Protein AF-A0A5B0HC99-F1 (afdb_monomer_lite)

Structure (mmCIF, N/CA/C/O backbone):
data_AF-A0A5B0HC99-F1
#
_entry.id   AF-A0A5B0HC99-F1
#
loop_
_atom_site.group_PDB
_atom_site.id
_atom_site.type_symbol
_atom_site.label_atom_id
_atom_site.label_alt_id
_atom_site.label_comp_id
_atom_site.label_asym_id
_atom_site.label_entity_id
_atom_site.label_seq_id
_atom_site.pdbx_PDB_ins_code
_atom_site.Cartn_x
_atom_site.Cartn_y
_atom_site.Cartn_z
_atom_site.occupancy
_atom_site.B_iso_or_equiv
_atom_site.auth_seq_id
_atom_site.auth_comp_id
_atom_site.auth_asym_id
_atom_site.auth_atom_id
_atom_site.pdbx_PDB_model_num
ATOM 1 N N . MET A 1 1 ? 5.748 8.007 35.826 1.00 40.19 1 MET A N 1
ATOM 2 C CA . MET A 1 1 ? 5.950 7.662 34.403 1.00 40.19 1 MET A CA 1
ATOM 3 C C . MET A 1 1 ? 4.667 7.031 33.889 1.00 40.19 1 MET A C 1
ATOM 5 O O . MET A 1 1 ? 4.351 5.916 34.281 1.00 40.19 1 MET A O 1
ATOM 9 N N . SER A 1 2 ? 3.870 7.776 33.124 1.00 35.34 2 SER A N 1
ATOM 10 C CA . SER A 1 2 ? 2.584 7.291 32.617 1.00 35.34 2 SER A CA 1
ATOM 11 C C . SER A 1 2 ? 2.816 6.343 31.447 1.00 35.34 2 SER A C 1
ATOM 13 O O . SER A 1 2 ? 3.319 6.749 30.404 1.00 35.34 2 SER A O 1
ATOM 15 N N . VAL A 1 3 ? 2.455 5.076 31.640 1.00 43.91 3 VAL A N 1
ATOM 16 C CA . VAL A 1 3 ? 2.363 4.079 30.573 1.00 43.91 3 VAL A CA 1
ATOM 17 C C . VAL A 1 3 ? 1.260 4.543 29.626 1.00 43.91 3 VAL A C 1
ATOM 19 O O . VAL A 1 3 ? 0.080 4.500 29.981 1.00 43.91 3 VAL A O 1
ATOM 22 N N . VAL A 1 4 ? 1.641 5.022 28.442 1.00 43.09 4 VAL A N 1
ATOM 23 C CA . VAL A 1 4 ? 0.711 5.247 27.333 1.00 43.09 4 VAL A CA 1
ATOM 24 C C . VAL A 1 4 ? 0.206 3.867 26.933 1.00 43.09 4 VAL A C 1
ATOM 26 O O . VAL A 1 4 ? 0.871 3.125 26.220 1.00 43.09 4 VAL A O 1
ATOM 29 N N . ARG A 1 5 ? -0.936 3.470 27.496 1.00 46.00 5 ARG A N 1
ATOM 30 C CA . ARG A 1 5 ? -1.669 2.308 27.009 1.00 46.00 5 ARG A CA 1
ATOM 31 C C . ARG A 1 5 ? -2.128 2.660 25.605 1.00 46.00 5 ARG A C 1
ATOM 33 O O . ARG A 1 5 ? -2.840 3.653 25.447 1.00 46.00 5 ARG A O 1
ATOM 40 N N . ASP A 1 6 ? -1.723 1.856 24.628 1.00 48.19 6 ASP A N 1
ATOM 41 C CA . ASP A 1 6 ? -2.287 1.909 23.285 1.00 48.19 6 ASP A CA 1
ATOM 42 C C . ASP A 1 6 ? -3.811 2.028 23.390 1.00 48.19 6 ASP A C 1
ATOM 44 O O . ASP A 1 6 ? -4.427 1.273 24.161 1.00 48.19 6 ASP A O 1
ATOM 48 N N . PRO A 1 7 ? -4.444 2.979 22.683 1.00 46.47 7 PRO A N 1
ATOM 49 C CA . PRO A 1 7 ? -5.888 3.066 22.667 1.00 46.47 7 PRO A CA 1
ATOM 50 C C . PRO A 1 7 ? -6.416 1.779 22.039 1.00 46.47 7 PRO A C 1
ATOM 52 O O . PRO A 1 7 ? -6.432 1.611 20.821 1.00 46.47 7 PRO A O 1
ATOM 55 N N . LYS A 1 8 ? -6.840 0.843 22.896 1.00 54.19 8 LYS A N 1
ATOM 56 C CA . LYS A 1 8 ? -7.610 -0.319 22.472 1.00 54.19 8 LYS A CA 1
ATOM 57 C C . LYS A 1 8 ? -8.807 0.213 21.682 1.00 54.19 8 LYS A C 1
ATOM 59 O O . LYS A 1 8 ? -9.522 1.068 22.215 1.00 54.19 8 LYS A O 1
ATOM 64 N N . PRO A 1 9 ? -9.025 -0.270 20.453 1.00 53.41 9 PRO A N 1
ATOM 65 C CA . PRO A 1 9 ? -10.125 0.201 19.636 1.00 53.41 9 PRO A CA 1
ATOM 66 C C . PRO A 1 9 ? -11.453 0.042 20.383 1.00 53.41 9 PRO A C 1
ATOM 68 O O . PRO A 1 9 ? -11.718 -0.991 21.007 1.00 53.41 9 PRO A O 1
ATOM 71 N N . GLY A 1 10 ? -12.247 1.109 20.380 1.00 55.81 10 GLY A N 1
ATOM 72 C CA . GLY A 1 10 ? -13.487 1.215 21.132 1.00 55.81 10 GLY A CA 1
ATOM 73 C C . GLY A 1 10 ? -14.632 0.432 20.479 1.00 55.81 10 GLY A C 1
ATOM 74 O O . GLY A 1 10 ? -14.586 0.119 19.291 1.00 55.81 10 GLY A O 1
ATOM 75 N N . PRO A 1 11 ? -15.726 0.168 21.214 1.00 55.12 11 PRO A N 1
ATOM 76 C CA . PRO A 1 11 ? -16.906 -0.555 20.717 1.00 55.12 11 PRO A CA 1
ATOM 77 C C . PRO A 1 11 ? -17.683 0.167 19.595 1.00 55.12 11 PRO A C 1
ATOM 79 O O . PRO A 1 11 ? -18.740 -0.301 19.186 1.00 55.12 11 PRO A O 1
ATOM 82 N N . ARG A 1 12 ? -17.187 1.314 19.113 1.00 65.50 12 ARG A N 1
ATOM 83 C CA . ARG A 1 12 ? -17.746 2.101 18.003 1.00 65.50 12 ARG A CA 1
ATOM 84 C C . ARG A 1 12 ? -16.820 2.166 16.789 1.00 65.50 12 ARG A C 1
ATOM 86 O O . ARG A 1 12 ? -17.131 2.879 15.840 1.00 65.50 12 ARG A O 1
ATOM 93 N N . ASP A 1 13 ? -15.698 1.458 16.823 1.00 80.94 13 ASP A N 1
ATOM 94 C CA . ASP A 1 13 ? -14.742 1.510 15.730 1.00 80.94 13 ASP A CA 1
ATOM 95 C C . ASP A 1 13 ? -15.206 0.657 14.543 1.00 80.94 13 ASP A C 1
ATOM 97 O O . ASP A 1 13 ? -15.821 -0.405 14.683 1.00 80.94 13 ASP A O 1
ATOM 101 N N . VAL A 1 14 ? -14.895 1.154 13.354 1.00 86.19 14 VAL A N 1
ATOM 102 C CA . VAL A 1 14 ? -15.177 0.550 12.058 1.00 86.19 14 VAL A CA 1
ATOM 103 C C . VAL A 1 14 ? -13.882 -0.053 11.531 1.00 86.19 14 VAL A C 1
ATOM 105 O O . VAL A 1 14 ? -12.830 0.589 11.568 1.00 86.19 14 VAL A O 1
ATOM 108 N N . LEU A 1 15 ? -13.959 -1.282 11.026 1.00 90.19 15 LEU A N 1
ATOM 109 C CA . LEU A 1 15 ? -12.887 -1.857 10.225 1.00 90.19 15 LEU A CA 1
ATOM 110 C C . LEU A 1 15 ? -13.061 -1.380 8.785 1.00 90.19 15 LEU A C 1
ATOM 112 O O . LEU A 1 15 ? -14.084 -1.668 8.166 1.00 90.19 15 LEU A O 1
ATOM 116 N N . VAL A 1 16 ? -12.073 -0.659 8.269 1.00 90.50 16 VAL A N 1
ATOM 117 C CA . VAL A 1 16 ? -12.005 -0.203 6.882 1.00 90.50 16 VAL A CA 1
ATOM 118 C C . VAL A 1 16 ? -10.983 -1.063 6.154 1.00 90.50 16 VAL A C 1
ATOM 120 O O . VAL A 1 16 ? -9.793 -1.013 6.462 1.00 90.50 16 VAL A O 1
ATOM 123 N N . VAL A 1 17 ? -11.453 -1.853 5.195 1.00 91.50 17 VAL A N 1
ATOM 124 C CA . VAL A 1 17 ? -10.617 -2.647 4.294 1.00 91.50 17 VAL A CA 1
ATOM 125 C C . VAL A 1 17 ? -10.491 -1.870 2.996 1.00 91.50 17 VAL A C 1
ATOM 127 O O . VAL A 1 17 ? -11.497 -1.602 2.343 1.00 91.50 17 VAL A O 1
ATOM 130 N N . THR A 1 18 ? -9.265 -1.499 2.642 1.00 91.25 18 THR A N 1
ATOM 131 C CA . THR A 1 18 ? -8.953 -0.801 1.392 1.00 91.25 18 THR A CA 1
ATOM 132 C C . THR A 1 18 ? -8.095 -1.713 0.539 1.00 91.25 18 THR A C 1
ATOM 134 O O . THR A 1 18 ? -7.041 -2.166 0.989 1.00 91.25 18 THR A O 1
ATOM 137 N N . ARG A 1 19 ? -8.538 -1.993 -0.684 1.00 90.81 19 ARG A N 1
ATOM 138 C CA . ARG A 1 19 ? -7.780 -2.776 -1.656 1.00 90.81 19 ARG A CA 1
ATOM 139 C C . ARG A 1 19 ? -7.665 -2.009 -2.962 1.00 90.81 19 ARG A C 1
ATOM 141 O O . ARG A 1 19 ? -8.667 -1.525 -3.471 1.00 90.81 19 ARG A O 1
ATOM 148 N N . GLN A 1 20 ? -6.459 -1.966 -3.512 1.00 87.75 20 GLN A N 1
ATOM 149 C CA . GLN A 1 20 ? -6.189 -1.343 -4.796 1.00 87.75 20 GLN A CA 1
ATOM 150 C C . GLN A 1 20 ? -5.277 -2.222 -5.649 1.00 87.75 20 GLN A C 1
ATOM 152 O O . GLN A 1 20 ? -4.318 -2.820 -5.156 1.00 87.75 20 GLN A O 1
ATOM 157 N N . ASP A 1 21 ? -5.607 -2.303 -6.933 1.00 87.31 21 ASP A N 1
ATOM 158 C CA . ASP A 1 21 ? -4.856 -3.051 -7.932 1.00 87.31 21 ASP A CA 1
ATOM 159 C C . ASP A 1 21 ? -4.104 -2.059 -8.846 1.00 87.31 21 ASP A C 1
ATOM 161 O O . ASP A 1 21 ? -4.658 -1.049 -9.277 1.00 87.31 21 ASP A O 1
ATOM 165 N N . TYR A 1 22 ? -2.832 -2.339 -9.140 1.00 85.69 22 TYR A N 1
ATOM 166 C CA . TYR A 1 22 ? -1.954 -1.481 -9.939 1.00 85.69 22 TYR A CA 1
ATOM 167 C C . TYR A 1 22 ? -1.398 -2.241 -11.141 1.00 85.69 22 TYR A C 1
ATOM 169 O O . TYR A 1 22 ? -0.696 -3.249 -11.006 1.00 85.69 22 TYR A O 1
ATOM 177 N N . ALA A 1 23 ? -1.677 -1.721 -12.333 1.00 84.81 23 ALA A N 1
ATOM 178 C CA . ALA A 1 23 ? -1.070 -2.177 -13.574 1.00 84.81 23 ALA A CA 1
ATOM 179 C C . ALA A 1 23 ? 0.323 -1.546 -13.735 1.00 84.81 23 ALA A C 1
ATOM 181 O O . ALA A 1 23 ? 0.436 -0.352 -13.994 1.00 84.81 23 ALA A O 1
ATOM 182 N N . LEU A 1 24 ? 1.382 -2.348 -13.590 1.00 85.56 24 LEU A N 1
ATOM 183 C CA . LEU A 1 24 ? 2.776 -1.883 -13.641 1.00 85.56 24 LEU A CA 1
ATOM 184 C C . LEU A 1 24 ? 3.555 -2.648 -14.732 1.00 85.56 24 LEU A C 1
ATOM 186 O O . LEU A 1 24 ? 4.335 -3.553 -14.423 1.00 85.56 24 LEU A O 1
ATOM 190 N N . PRO A 1 25 ? 3.314 -2.353 -16.022 1.00 82.56 25 PRO A N 1
ATOM 191 C CA . PRO A 1 25 ? 3.943 -3.077 -17.122 1.00 82.56 25 PRO A CA 1
ATOM 192 C C . PRO A 1 25 ? 5.464 -2.885 -17.122 1.00 82.56 25 PRO A C 1
ATOM 194 O O . PRO A 1 25 ? 5.968 -1.784 -16.913 1.00 82.56 25 PRO A O 1
ATOM 197 N N . GLY A 1 26 ? 6.199 -3.973 -17.367 1.00 83.31 26 GLY A N 1
ATOM 198 C CA . GLY A 1 26 ? 7.664 -3.952 -17.428 1.00 83.31 26 GLY A CA 1
ATOM 199 C C . GLY A 1 26 ? 8.364 -3.760 -16.078 1.00 83.31 26 GLY A C 1
ATOM 200 O O . GLY A 1 26 ? 9.579 -3.582 -16.060 1.00 83.31 26 GLY A O 1
ATOM 201 N N . LYS A 1 27 ? 7.628 -3.792 -14.960 1.00 88.75 27 LYS A N 1
ATOM 202 C CA . LYS A 1 27 ? 8.186 -3.684 -13.608 1.00 88.75 27 LYS A CA 1
ATOM 203 C C . LYS A 1 27 ? 8.302 -5.052 -12.936 1.00 88.75 27 LYS A C 1
ATOM 205 O O . LYS A 1 27 ? 7.514 -5.961 -13.200 1.00 88.75 27 LYS A O 1
ATOM 210 N N . ASP A 1 28 ? 9.254 -5.181 -12.018 1.00 89.88 28 ASP A N 1
ATOM 211 C CA . ASP A 1 28 ? 9.403 -6.364 -11.171 1.00 89.88 28 ASP A CA 1
ATOM 212 C C . ASP A 1 28 ? 8.391 -6.323 -10.019 1.00 89.88 28 ASP A C 1
ATOM 214 O O . ASP A 1 28 ? 8.643 -5.788 -8.935 1.00 89.88 28 ASP A O 1
ATOM 218 N N . LEU A 1 29 ? 7.212 -6.891 -10.269 1.00 90.31 29 LEU A N 1
ATOM 219 C CA . LEU A 1 29 ? 6.113 -6.880 -9.307 1.00 90.31 29 LEU A CA 1
ATOM 220 C C . LEU A 1 29 ? 6.438 -7.615 -8.010 1.00 90.31 29 LEU A C 1
ATOM 222 O O . LEU A 1 29 ? 5.872 -7.261 -6.980 1.00 90.31 29 LEU A O 1
ATOM 226 N N . GLN A 1 30 ? 7.303 -8.634 -8.043 1.00 91.25 30 GLN A N 1
ATOM 227 C CA . GLN A 1 30 ? 7.666 -9.366 -6.830 1.00 91.25 30 GLN A CA 1
ATOM 228 C C . GLN A 1 30 ? 8.520 -8.483 -5.931 1.00 91.25 30 GLN A C 1
ATOM 230 O O . GLN A 1 30 ? 8.185 -8.289 -4.765 1.00 91.25 30 GLN A O 1
ATOM 235 N N . ARG A 1 31 ? 9.556 -7.853 -6.494 1.00 90.38 31 ARG A N 1
ATOM 236 C CA . ARG A 1 31 ? 10.403 -6.919 -5.748 1.00 90.38 31 ARG A CA 1
ATOM 237 C C . ARG A 1 31 ? 9.608 -5.741 -5.187 1.00 90.38 31 ARG A C 1
ATOM 239 O O . ARG A 1 31 ? 9.810 -5.349 -4.040 1.00 90.38 31 ARG A O 1
ATOM 246 N N . ILE A 1 32 ? 8.686 -5.197 -5.977 1.00 91.25 32 ILE A N 1
ATOM 247 C CA . ILE A 1 32 ? 7.815 -4.094 -5.554 1.00 91.25 32 ILE A CA 1
ATOM 248 C C . ILE A 1 32 ? 6.868 -4.539 -4.437 1.00 91.25 32 ILE A C 1
ATOM 250 O O . ILE A 1 32 ? 6.723 -3.832 -3.440 1.00 91.25 32 ILE A O 1
ATOM 254 N N . ALA A 1 33 ? 6.243 -5.710 -4.579 1.00 92.94 33 ALA A N 1
ATOM 255 C CA . ALA A 1 33 ? 5.357 -6.263 -3.564 1.00 92.94 33 ALA A CA 1
ATOM 256 C C . ALA A 1 33 ? 6.084 -6.469 -2.234 1.00 92.94 33 ALA A C 1
ATOM 258 O O . ALA A 1 33 ? 5.558 -6.060 -1.203 1.00 92.94 33 ALA A O 1
ATOM 259 N N . THR A 1 34 ? 7.297 -7.029 -2.254 1.00 93.00 34 THR A N 1
ATOM 260 C CA . THR A 1 34 ? 8.128 -7.197 -1.056 1.00 93.00 34 THR A CA 1
ATOM 261 C C . THR A 1 34 ? 8.409 -5.857 -0.384 1.00 93.00 34 THR A C 1
ATOM 263 O O . THR A 1 34 ? 8.119 -5.705 0.798 1.00 93.00 34 THR A O 1
ATOM 266 N N . ALA A 1 35 ? 8.878 -4.860 -1.136 1.00 92.06 35 ALA A N 1
ATOM 267 C CA . ALA A 1 35 ? 9.208 -3.548 -0.584 1.00 92.06 35 ALA A CA 1
ATOM 268 C C . ALA A 1 35 ? 7.994 -2.829 0.034 1.00 92.06 35 ALA A C 1
ATOM 270 O O . ALA A 1 35 ? 8.080 -2.275 1.133 1.00 92.06 35 ALA A O 1
ATOM 271 N N . ILE A 1 36 ? 6.840 -2.864 -0.640 1.00 93.06 36 ILE A N 1
ATOM 272 C CA . ILE A 1 36 ? 5.599 -2.300 -0.093 1.00 93.06 36 ILE A CA 1
ATOM 273 C C . ILE A 1 36 ? 5.152 -3.098 1.134 1.00 93.06 36 ILE A C 1
ATOM 275 O O . ILE A 1 36 ? 4.762 -2.510 2.141 1.00 93.06 36 ILE A O 1
ATOM 279 N N . HIS A 1 37 ? 5.212 -4.429 1.086 1.00 93.75 37 HIS A N 1
ATOM 280 C CA . HIS A 1 37 ? 4.811 -5.271 2.208 1.00 93.75 37 HIS A CA 1
ATOM 281 C C . HIS A 1 37 ? 5.674 -5.025 3.451 1.00 93.75 37 HIS A C 1
ATOM 283 O O . HIS A 1 37 ? 5.130 -4.914 4.549 1.00 93.75 37 HIS A O 1
ATOM 289 N N . GLU A 1 38 ? 6.989 -4.875 3.293 1.00 93.19 38 GLU A N 1
ATOM 290 C CA . GLU A 1 38 ? 7.912 -4.521 4.377 1.00 93.19 38 GLU A CA 1
ATOM 291 C C . GLU A 1 38 ? 7.545 -3.172 5.004 1.00 93.19 38 GLU A C 1
ATOM 293 O O . GLU A 1 38 ? 7.394 -3.082 6.225 1.00 93.19 38 GLU A O 1
ATOM 298 N N . HIS A 1 39 ? 7.303 -2.145 4.180 1.00 93.31 39 HIS A N 1
ATOM 299 C CA . HIS A 1 39 ? 6.847 -0.839 4.660 1.00 93.31 39 HIS A CA 1
ATOM 300 C C . HIS A 1 39 ? 5.546 -0.953 5.467 1.00 93.31 39 HIS A C 1
ATOM 302 O O . HIS A 1 39 ? 5.447 -0.453 6.590 1.00 93.31 39 HIS A O 1
ATOM 308 N N . LEU A 1 40 ? 4.544 -1.647 4.926 1.00 94.38 40 LEU A N 1
ATOM 309 C CA . LEU A 1 40 ? 3.246 -1.789 5.581 1.00 94.38 40 LEU A CA 1
ATOM 310 C C . LEU A 1 40 ? 3.325 -2.641 6.858 1.00 94.38 40 LEU A C 1
ATOM 312 O O . LEU A 1 40 ? 2.607 -2.371 7.819 1.00 94.38 40 LEU A O 1
ATOM 316 N N . THR A 1 41 ? 4.224 -3.623 6.917 1.00 94.56 41 THR A N 1
ATOM 317 C CA . THR A 1 41 ? 4.459 -4.446 8.115 1.00 94.56 41 THR A CA 1
ATOM 318 C C . THR A 1 41 ? 4.957 -3.597 9.285 1.00 94.56 41 THR A C 1
ATOM 320 O O . THR A 1 41 ? 4.533 -3.795 10.427 1.00 94.56 41 THR A O 1
ATOM 323 N N . VAL A 1 42 ? 5.776 -2.574 9.022 1.00 94.19 42 VAL A N 1
ATOM 324 C CA . VAL A 1 42 ? 6.171 -1.597 10.052 1.00 94.19 42 VAL A CA 1
ATOM 325 C C . VAL A 1 42 ? 4.951 -0.845 10.600 1.00 94.19 42 VAL A C 1
ATOM 327 O O . VAL A 1 42 ? 4.871 -0.571 11.795 1.00 94.19 42 VAL A O 1
ATOM 330 N N . LEU A 1 43 ? 3.956 -0.544 9.768 1.00 94.12 43 LEU A N 1
ATOM 331 C CA . LEU A 1 43 ? 2.727 0.116 10.221 1.00 94.12 43 LEU A CA 1
ATOM 332 C C . LEU A 1 43 ? 1.804 -0.829 11.005 1.00 94.12 43 LEU A C 1
ATOM 334 O O . LEU A 1 43 ? 1.157 -0.387 11.956 1.00 94.12 43 LEU A O 1
ATOM 338 N N . VAL A 1 44 ? 1.776 -2.120 10.658 1.00 93.94 44 VAL A N 1
ATOM 339 C CA . VAL A 1 44 ? 1.056 -3.152 11.427 1.00 93.94 44 VAL A CA 1
ATOM 340 C C . VAL A 1 44 ? 1.673 -3.324 12.814 1.00 93.94 44 VAL A C 1
ATOM 342 O O . VAL A 1 44 ? 0.970 -3.284 13.819 1.00 93.94 44 VAL A O 1
ATOM 345 N N . THR A 1 45 ? 2.999 -3.448 12.894 1.00 94.25 45 THR A N 1
ATOM 346 C CA . THR A 1 45 ? 3.713 -3.594 14.179 1.00 94.25 45 THR A CA 1
ATOM 347 C C . THR A 1 45 ? 3.565 -2.372 15.089 1.00 94.25 45 THR A C 1
ATOM 349 O O . THR A 1 45 ? 3.581 -2.516 16.308 1.00 94.25 45 THR A O 1
ATOM 352 N N . ARG A 1 46 ? 3.353 -1.181 14.515 1.00 92.06 46 ARG A N 1
ATOM 353 C CA . ARG A 1 46 ? 3.041 0.064 15.242 1.00 92.06 46 ARG A CA 1
ATOM 354 C C . ARG A 1 46 ? 1.558 0.229 15.601 1.00 92.06 46 ARG A C 1
ATOM 356 O O . ARG A 1 46 ? 1.192 1.263 16.148 1.00 92.06 46 ARG A O 1
ATOM 363 N N . GLY A 1 47 ? 0.699 -0.730 15.255 1.00 90.06 47 GLY A N 1
ATOM 364 C CA . GLY A 1 47 ? -0.741 -0.672 15.524 1.00 90.06 47 GLY A CA 1
ATOM 365 C C . GLY A 1 47 ? -1.516 0.354 14.688 1.00 90.06 47 GLY A C 1
ATOM 366 O O . GLY A 1 47 ? -2.679 0.619 14.984 1.00 90.06 47 GLY A O 1
ATOM 367 N N . ILE A 1 48 ? -0.900 0.929 13.648 1.00 92.19 48 ILE A N 1
ATOM 368 C CA . ILE A 1 48 ? -1.552 1.878 12.728 1.00 92.19 48 ILE A CA 1
ATOM 369 C C . ILE A 1 48 ? -2.477 1.121 11.770 1.00 92.19 48 ILE A C 1
ATOM 371 O O . ILE A 1 48 ? -3.604 1.545 11.514 1.00 92.19 48 ILE A O 1
ATOM 375 N N . LEU A 1 49 ? -1.995 -0.009 11.251 1.00 93.81 49 LEU A N 1
ATOM 376 C CA . LEU A 1 49 ? -2.777 -0.950 10.456 1.00 93.81 49 LEU A CA 1
ATOM 377 C C . LEU A 1 49 ? -3.093 -2.180 11.306 1.00 93.81 49 LEU A C 1
ATOM 379 O O . LEU A 1 49 ? -2.277 -2.610 12.117 1.00 93.81 49 LEU A O 1
ATOM 383 N N . THR A 1 50 ? -4.254 -2.789 11.093 1.00 93.00 50 THR A N 1
ATOM 384 C CA . THR A 1 50 ? -4.569 -4.094 11.690 1.00 93.00 50 THR A CA 1
ATOM 385 C C . THR A 1 50 ? -4.082 -5.255 10.840 1.00 93.00 50 THR A C 1
ATOM 387 O O . THR A 1 50 ? -3.790 -6.320 11.375 1.00 93.00 50 THR A O 1
ATOM 390 N N . HIS A 1 51 ? -3.994 -5.059 9.527 1.00 93.94 51 HIS A N 1
ATOM 391 C CA . HIS A 1 51 ? -3.480 -6.042 8.582 1.00 93.94 51 HIS A CA 1
ATOM 392 C C . HIS A 1 51 ? -3.012 -5.334 7.305 1.00 93.94 51 HIS A C 1
ATOM 394 O O . HIS A 1 51 ? -3.512 -4.261 6.956 1.00 93.94 51 HIS A O 1
ATOM 400 N N . ALA A 1 52 ? -2.039 -5.930 6.618 1.00 94.50 52 ALA A N 1
ATOM 401 C CA . ALA A 1 52 ? -1.543 -5.446 5.343 1.00 94.50 52 ALA A CA 1
ATOM 402 C C . ALA A 1 52 ? -1.007 -6.589 4.478 1.00 94.50 52 ALA A C 1
ATOM 404 O O . ALA A 1 52 ? -0.321 -7.485 4.966 1.00 94.50 52 ALA A O 1
ATOM 405 N N . ALA A 1 53 ? -1.260 -6.512 3.176 1.00 93.56 53 ALA A N 1
ATOM 406 C CA . ALA A 1 53 ? -0.768 -7.453 2.184 1.00 93.56 53 ALA A CA 1
ATOM 407 C C . ALA A 1 53 ? -0.430 -6.723 0.880 1.00 93.56 53 ALA A C 1
ATOM 409 O O . ALA A 1 53 ? -1.206 -5.896 0.409 1.00 93.56 53 ALA A O 1
ATOM 410 N N . ALA A 1 54 ? 0.695 -7.074 0.262 1.00 94.12 54 ALA A N 1
ATOM 411 C CA . ALA A 1 54 ? 1.036 -6.650 -1.091 1.00 94.12 54 ALA A CA 1
ATOM 412 C C . ALA A 1 54 ? 1.568 -7.861 -1.854 1.00 94.12 54 ALA A C 1
ATOM 414 O O . ALA A 1 54 ? 2.447 -8.560 -1.358 1.00 94.12 54 ALA A O 1
ATOM 415 N N . HIS A 1 55 ? 0.980 -8.174 -3.005 1.00 93.38 55 HIS A N 1
ATOM 416 C CA . HIS A 1 55 ? 1.387 -9.335 -3.793 1.00 93.38 55 HIS A CA 1
ATOM 417 C C . HIS A 1 55 ? 0.900 -9.231 -5.241 1.00 93.38 55 HIS A C 1
ATOM 419 O O . HIS A 1 55 ? -0.160 -8.651 -5.503 1.00 93.38 55 HIS A O 1
ATOM 425 N N . PRO A 1 56 ? 1.631 -9.825 -6.197 1.00 91.50 56 PRO A N 1
ATOM 426 C CA . PRO A 1 56 ? 1.173 -9.894 -7.575 1.00 91.50 56 PRO A CA 1
ATOM 427 C C . PRO A 1 56 ? -0.028 -10.843 -7.704 1.00 91.50 56 PRO A C 1
ATOM 429 O O . PRO A 1 56 ? -0.023 -11.950 -7.159 1.00 91.50 56 PRO A O 1
ATOM 432 N N . ARG A 1 57 ? -1.064 -10.434 -8.438 1.00 85.44 57 ARG A N 1
ATOM 433 C CA . ARG A 1 57 ? -2.242 -11.251 -8.761 1.00 85.44 57 ARG A CA 1
ATOM 434 C C . ARG A 1 57 ? -2.669 -11.085 -10.214 1.00 85.44 57 ARG A C 1
ATOM 436 O O . ARG A 1 57 ? -2.371 -10.067 -10.831 1.00 85.44 57 ARG A O 1
ATOM 443 N N . PRO A 1 58 ? -3.406 -12.051 -10.783 1.00 79.88 58 PRO A N 1
ATOM 444 C CA . PRO A 1 58 ? -4.091 -11.828 -12.045 1.00 79.88 58 PRO A CA 1
ATOM 445 C C . PRO A 1 58 ? -5.065 -10.638 -11.935 1.00 79.88 58 PRO A C 1
ATOM 447 O O . PRO A 1 58 ? -5.727 -10.493 -10.903 1.00 79.88 58 PRO A O 1
ATOM 450 N N . PRO A 1 59 ? -5.191 -9.805 -12.981 1.00 71.94 59 PRO A N 1
ATOM 451 C CA . PRO A 1 59 ? -6.097 -8.673 -13.014 1.00 71.94 59 PRO A CA 1
ATOM 452 C C . PRO A 1 59 ? -7.528 -9.150 -12.845 1.00 71.94 59 PRO A C 1
ATOM 454 O O . PRO A 1 59 ? -7.960 -10.127 -13.468 1.00 71.94 59 PRO A O 1
ATOM 457 N N . ARG A 1 60 ? -8.284 -8.410 -12.037 1.00 70.00 60 ARG A N 1
ATOM 458 C CA . ARG A 1 60 ? -9.734 -8.562 -11.979 1.00 70.00 60 ARG A CA 1
ATOM 459 C C . ARG A 1 60 ? -10.354 -8.247 -13.338 1.00 70.00 60 ARG A C 1
ATOM 461 O O . ARG A 1 60 ? -9.801 -7.504 -14.149 1.00 70.00 60 ARG A O 1
ATOM 468 N N . GLU A 1 61 ? -11.549 -8.777 -13.563 1.00 62.47 61 GLU A N 1
ATOM 469 C CA . GLU A 1 61 ? -12.291 -8.626 -14.819 1.00 62.47 61 GLU A CA 1
ATOM 470 C C . GLU A 1 61 ? -12.505 -7.156 -15.223 1.00 62.47 61 GLU A C 1
ATOM 472 O O . GLU A 1 61 ? -12.518 -6.829 -16.408 1.00 62.47 61 GLU A O 1
ATOM 477 N N . ARG A 1 62 ? -12.551 -6.244 -14.243 1.00 62.88 62 ARG A N 1
ATOM 478 C CA . ARG A 1 62 ? -12.613 -4.796 -14.467 1.00 62.88 62 ARG A CA 1
ATOM 479 C C . ARG A 1 62 ? -11.415 -4.249 -15.256 1.00 62.88 62 ARG A C 1
ATOM 481 O O . ARG A 1 62 ? -11.622 -3.473 -16.182 1.00 62.88 62 ARG A O 1
ATOM 488 N N . HIS A 1 63 ? -10.197 -4.718 -14.984 1.00 59.59 63 HIS A N 1
ATOM 489 C CA . HIS A 1 63 ? -9.007 -4.316 -15.744 1.00 59.59 63 HIS A CA 1
ATOM 490 C C . HIS A 1 63 ? -8.974 -4.928 -17.150 1.00 59.59 63 HIS A C 1
ATOM 492 O O . HIS A 1 63 ? -8.438 -4.325 -18.074 1.00 59.59 63 HIS A O 1
ATOM 498 N N . ARG A 1 64 ? -9.610 -6.088 -17.371 1.00 57.12 64 ARG A N 1
ATOM 499 C CA . ARG A 1 64 ? -9.747 -6.632 -18.735 1.00 57.12 64 ARG A CA 1
ATOM 500 C C . ARG A 1 64 ? -10.572 -5.707 -19.637 1.00 57.12 64 ARG A C 1
ATOM 502 O O . ARG A 1 64 ? -10.322 -5.658 -20.837 1.00 57.12 64 ARG A O 1
ATOM 509 N N . ARG A 1 65 ? -11.527 -4.956 -19.069 1.00 56.75 65 ARG A N 1
ATOM 510 C CA . ARG A 1 65 ? -12.373 -4.004 -19.810 1.00 56.75 65 ARG A CA 1
ATOM 511 C C . ARG A 1 65 ? -11.652 -2.711 -20.192 1.00 56.75 65 ARG A C 1
ATOM 513 O O . ARG A 1 65 ? -12.034 -2.100 -21.181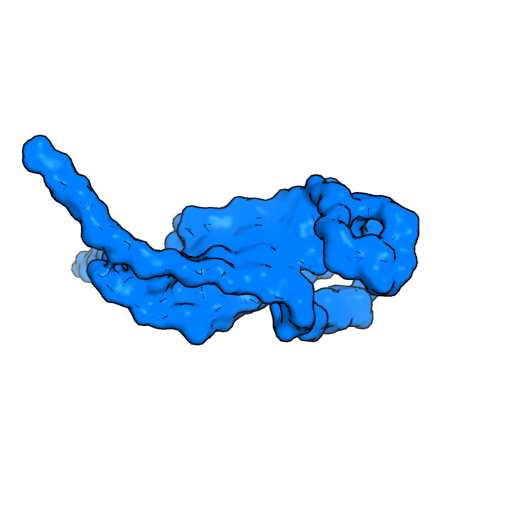 1.00 56.75 65 ARG A O 1
ATOM 520 N N . THR A 1 66 ? -10.599 -2.315 -19.474 1.00 57.69 66 THR A N 1
ATOM 521 C CA . THR A 1 66 ? -9.830 -1.089 -19.762 1.00 57.69 66 THR A CA 1
ATOM 522 C C . THR A 1 66 ? -8.755 -1.281 -20.837 1.00 57.69 66 THR A C 1
ATOM 524 O O . THR A 1 66 ? -7.915 -0.412 -21.044 1.00 57.69 66 THR A O 1
ATOM 527 N N . GLY A 1 67 ? -8.761 -2.417 -21.543 1.00 54.06 67 GLY A N 1
ATOM 528 C CA . GLY A 1 67 ? -7.774 -2.717 -22.580 1.00 54.06 67 GLY A CA 1
ATOM 529 C C . GLY A 1 67 ? -6.437 -3.227 -22.038 1.00 54.06 67 GLY A C 1
ATOM 530 O O . GLY A 1 67 ? -5.515 -3.435 -22.828 1.00 54.06 67 GLY A O 1
ATOM 531 N N . PHE A 1 68 ? -6.326 -3.493 -20.729 1.00 60.09 68 PHE A N 1
ATOM 532 C CA . PHE A 1 68 ? -5.179 -4.197 -20.159 1.00 60.09 68 PHE A CA 1
ATOM 533 C C . PHE A 1 68 ? -5.177 -5.650 -20.662 1.00 60.09 68 PHE A C 1
ATOM 535 O O . PHE A 1 68 ? -5.915 -6.514 -20.175 1.00 60.09 68 PHE A O 1
ATOM 542 N N . ARG A 1 69 ? -4.384 -5.915 -21.707 1.00 55.00 69 ARG A N 1
ATOM 543 C CA . ARG A 1 69 ? -4.315 -7.211 -22.397 1.00 55.00 69 ARG A CA 1
ATOM 544 C C . ARG A 1 69 ? -3.453 -8.208 -21.625 1.00 55.00 69 ARG A C 1
ATOM 546 O O . ARG A 1 69 ? -2.363 -8.556 -22.058 1.00 55.00 69 ARG A O 1
ATOM 553 N N . GLY A 1 70 ? -3.972 -8.697 -20.504 1.00 55.12 70 GLY A N 1
ATOM 554 C CA . GLY A 1 70 ? -3.292 -9.719 -19.709 1.00 55.12 70 GLY A CA 1
ATOM 555 C C . GLY A 1 70 ? -1.985 -9.230 -19.071 1.00 55.12 70 GLY A C 1
ATOM 556 O O . GLY A 1 70 ? -1.478 -8.152 -19.359 1.00 55.12 70 GLY A O 1
ATOM 557 N N . GLY A 1 71 ? -1.467 -10.028 -18.144 1.00 69.31 71 GLY A N 1
ATOM 558 C CA . GLY A 1 71 ? -0.347 -9.655 -17.278 1.00 69.31 71 GLY A CA 1
ATOM 559 C C . GLY A 1 71 ? -0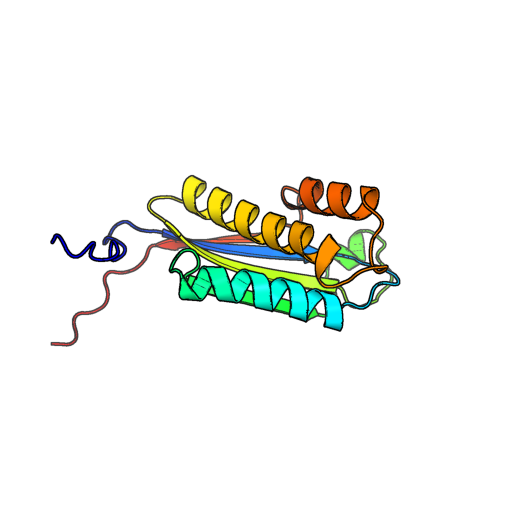.777 -9.624 -15.820 1.00 69.31 71 GLY A C 1
ATOM 560 O O . GLY A 1 71 ? -1.965 -9.588 -15.534 1.00 69.31 71 GLY A O 1
ATOM 561 N N . THR A 1 72 ? 0.174 -9.706 -14.902 1.00 82.00 72 THR A N 1
ATOM 562 C CA . THR A 1 72 ? -0.075 -9.681 -13.456 1.00 82.00 72 THR A CA 1
ATOM 563 C C . THR A 1 72 ? -0.189 -8.222 -12.995 1.00 82.00 72 THR A C 1
ATOM 565 O O . THR A 1 72 ? 0.527 -7.360 -13.499 1.00 82.00 72 THR A O 1
ATOM 568 N N . VAL A 1 73 ? -1.090 -7.925 -12.062 1.00 87.88 73 VAL A N 1
ATOM 569 C CA . VAL A 1 73 ? -1.191 -6.622 -11.386 1.00 87.88 73 VAL A CA 1
ATOM 570 C C . VAL A 1 73 ? -0.631 -6.740 -9.980 1.00 87.88 73 VAL A C 1
ATOM 572 O O . VAL A 1 73 ? -0.650 -7.815 -9.381 1.00 87.88 73 VAL A O 1
ATOM 575 N N . LEU A 1 74 ? -0.139 -5.640 -9.430 1.00 90.12 74 LEU A N 1
ATOM 576 C CA . LEU A 1 74 ? 0.175 -5.569 -8.013 1.00 90.12 74 LEU A CA 1
ATOM 577 C C . LEU A 1 74 ? -1.118 -5.284 -7.244 1.00 90.12 74 LEU A C 1
ATOM 579 O O . LEU A 1 74 ? -1.712 -4.230 -7.432 1.00 90.12 74 LEU A O 1
ATOM 583 N N . THR A 1 75 ? -1.533 -6.186 -6.360 1.00 90.75 75 THR A N 1
ATOM 584 C CA . THR A 1 75 ? -2.622 -5.924 -5.414 1.00 90.75 75 THR A CA 1
ATOM 585 C C . THR A 1 75 ? -2.030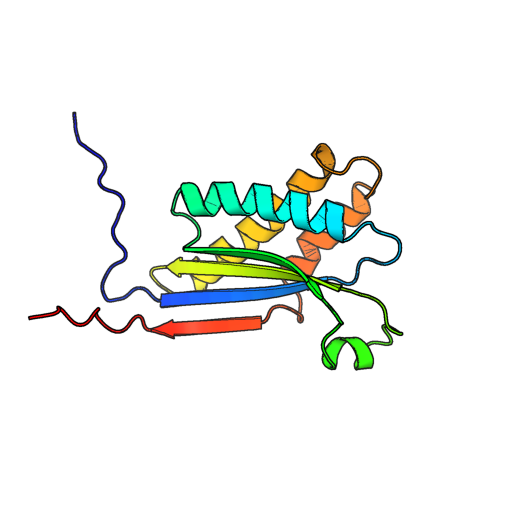 -5.474 -4.085 1.00 90.75 75 THR A C 1
ATOM 587 O O . THR A 1 75 ? -1.231 -6.202 -3.493 1.00 90.75 75 THR A O 1
ATOM 590 N N . VAL A 1 76 ? -2.472 -4.322 -3.583 1.00 92.75 76 VAL A N 1
ATOM 591 C CA . VAL A 1 76 ? -2.183 -3.836 -2.229 1.00 92.75 76 VAL A CA 1
ATOM 592 C C . VAL A 1 76 ? -3.486 -3.798 -1.440 1.00 92.75 76 VAL A C 1
ATOM 594 O O . VAL A 1 76 ? -4.474 -3.217 -1.880 1.00 92.75 76 VAL A O 1
ATOM 597 N N . GLN A 1 77 ? -3.502 -4.436 -0.275 1.00 93.81 77 GLN A N 1
ATOM 598 C CA . GLN A 1 77 ? -4.622 -4.430 0.656 1.00 93.81 77 GLN A CA 1
ATOM 599 C C . GLN A 1 77 ? -4.132 -3.990 2.029 1.00 93.81 77 GLN A C 1
ATOM 601 O O . GLN A 1 77 ? -3.143 -4.512 2.541 1.00 93.81 77 GLN A O 1
ATOM 606 N N . VAL A 1 78 ? -4.857 -3.065 2.643 1.00 93.94 78 VAL A N 1
ATOM 607 C CA . VAL A 1 78 ? -4.625 -2.619 4.015 1.00 93.94 78 VAL A CA 1
ATOM 608 C C . VAL A 1 78 ? -5.935 -2.603 4.779 1.00 93.94 78 VAL A C 1
ATOM 610 O O . VAL A 1 78 ? -7.010 -2.364 4.224 1.00 93.94 78 VAL A O 1
ATOM 613 N N . GLU A 1 79 ? -5.836 -2.850 6.073 1.00 93.94 79 GLU A N 1
ATOM 614 C CA . GLU A 1 79 ? -6.968 -2.844 6.983 1.00 93.94 79 GLU A CA 1
ATOM 615 C C . GLU A 1 79 ? -6.672 -1.900 8.136 1.00 93.94 79 GLU A C 1
ATOM 617 O O . GLU A 1 79 ? -5.607 -1.964 8.755 1.00 93.94 79 GLU A O 1
ATOM 622 N N . VAL A 1 80 ? -7.626 -1.019 8.419 1.00 92.94 80 VAL A N 1
ATOM 623 C CA . VAL A 1 80 ? -7.515 -0.002 9.461 1.00 92.94 80 VAL A CA 1
ATOM 624 C C . VAL A 1 80 ? -8.730 -0.098 10.363 1.00 92.94 80 VAL A C 1
ATOM 626 O O . VAL A 1 80 ? -9.866 -0.044 9.896 1.00 92.94 80 VAL A O 1
ATOM 629 N N . THR A 1 81 ? -8.506 -0.198 11.670 1.00 90.88 81 THR A N 1
ATOM 630 C CA . THR A 1 81 ? -9.574 0.038 12.646 1.00 90.88 81 THR A CA 1
ATOM 631 C C . THR A 1 81 ? -9.574 1.514 13.019 1.00 90.88 81 THR A C 1
ATOM 633 O O . THR A 1 81 ? -8.573 2.023 13.515 1.00 90.88 81 THR A O 1
ATOM 636 N N . ALA A 1 82 ? -10.683 2.208 12.778 1.00 88.38 82 ALA A N 1
ATOM 637 C CA . ALA A 1 82 ? -10.798 3.644 13.013 1.00 88.38 82 ALA A CA 1
ATOM 638 C C . ALA A 1 82 ? -12.169 4.022 13.577 1.00 88.38 82 ALA A C 1
ATOM 640 O O . ALA A 1 82 ? -13.140 3.287 13.442 1.00 88.38 82 ALA A O 1
ATOM 641 N N . ARG A 1 83 ? -12.277 5.224 14.151 1.00 85.56 83 ARG A N 1
ATOM 642 C CA . ARG A 1 83 ? -13.537 5.734 14.728 1.00 85.56 83 ARG A CA 1
ATOM 643 C C . ARG A 1 83 ? -14.660 5.916 13.704 1.00 85.56 83 ARG A C 1
ATOM 645 O O . ARG A 1 83 ? -15.828 5.965 14.072 1.00 85.56 83 ARG A O 1
ATOM 652 N N . ASN A 1 84 ? -14.305 6.106 12.437 1.00 85.94 84 ASN A N 1
ATOM 653 C CA . ASN A 1 84 ? -15.234 6.207 11.319 1.00 85.94 84 ASN A CA 1
ATOM 654 C C . ASN A 1 84 ? -14.520 5.864 10.004 1.00 85.94 84 ASN A C 1
ATOM 656 O O . ASN A 1 84 ? -13.288 5.796 9.945 1.00 85.94 84 ASN A O 1
ATOM 660 N N . THR A 1 85 ? -15.312 5.689 8.948 1.00 86.19 85 THR A N 1
ATOM 661 C CA . THR A 1 85 ? -14.830 5.329 7.611 1.00 86.19 85 THR A CA 1
ATOM 662 C C . THR A 1 85 ? -13.865 6.354 7.025 1.00 86.19 85 THR A C 1
ATOM 664 O O . THR A 1 85 ? -12.859 5.962 6.448 1.00 86.19 85 THR A O 1
ATOM 667 N N . THR A 1 86 ? -14.127 7.654 7.189 1.00 88.62 86 THR A N 1
ATOM 668 C CA . THR A 1 86 ? -13.300 8.723 6.606 1.00 88.62 86 THR A CA 1
ATOM 669 C C . THR A 1 86 ? -11.879 8.702 7.157 1.00 88.62 86 THR A C 1
ATOM 671 O O . THR A 1 86 ? -10.922 8.772 6.392 1.00 88.62 86 THR A O 1
ATOM 674 N N . ILE A 1 87 ? -11.736 8.557 8.477 1.00 88.88 87 ILE A N 1
ATOM 675 C CA . ILE A 1 87 ? -10.428 8.449 9.131 1.00 88.88 87 ILE A CA 1
ATOM 676 C C . ILE A 1 87 ? -9.731 7.165 8.681 1.00 88.88 87 ILE A C 1
ATOM 678 O O . ILE A 1 87 ? -8.575 7.220 8.276 1.00 88.88 87 ILE A O 1
ATOM 682 N N . GLY A 1 88 ? -10.436 6.028 8.701 1.00 89.75 88 GLY A N 1
ATOM 683 C CA . GLY A 1 88 ? -9.849 4.749 8.299 1.00 89.75 88 GLY A CA 1
ATOM 684 C C . GLY A 1 88 ? -9.372 4.748 6.846 1.00 89.75 88 GLY A C 1
ATOM 685 O O . GLY A 1 88 ? -8.267 4.288 6.570 1.00 89.75 88 GLY A O 1
ATOM 686 N N . LEU A 1 89 ? -10.149 5.339 5.935 1.00 89.44 89 LEU A N 1
ATOM 687 C CA . LEU A 1 89 ? -9.773 5.488 4.532 1.00 89.44 89 LEU A CA 1
ATOM 688 C C . LEU A 1 89 ? -8.577 6.432 4.367 1.00 89.44 89 LEU A C 1
ATOM 690 O O . LEU A 1 89 ? -7.627 6.088 3.675 1.00 89.44 89 LEU A O 1
ATOM 694 N N . ALA A 1 90 ? -8.574 7.593 5.028 1.00 90.31 90 ALA A N 1
ATOM 695 C CA . ALA A 1 90 ? -7.444 8.519 4.963 1.00 90.31 90 ALA A CA 1
ATOM 696 C C . ALA A 1 90 ? -6.139 7.864 5.451 1.00 90.31 90 ALA A C 1
ATOM 698 O O . ALA A 1 90 ? -5.100 8.007 4.806 1.00 90.31 90 ALA A O 1
ATOM 699 N N . THR A 1 91 ? -6.195 7.096 6.544 1.00 92.69 91 THR A N 1
ATOM 700 C CA . THR A 1 91 ? -5.055 6.324 7.056 1.00 92.69 91 THR A CA 1
ATOM 701 C C . THR A 1 91 ? -4.616 5.236 6.076 1.00 92.69 91 THR A C 1
ATOM 703 O O . THR A 1 91 ? -3.421 5.105 5.819 1.00 92.69 91 THR A O 1
ATOM 706 N N . ALA A 1 92 ? -5.557 4.487 5.497 1.00 91.44 92 ALA A N 1
ATOM 707 C CA . ALA A 1 92 ? -5.264 3.453 4.509 1.00 91.44 92 ALA A CA 1
ATOM 708 C C . ALA A 1 92 ? -4.556 4.027 3.272 1.00 91.44 92 ALA A C 1
ATOM 710 O O . ALA A 1 92 ? -3.503 3.534 2.873 1.00 91.44 92 ALA A O 1
ATOM 711 N N . LEU A 1 93 ? -5.086 5.115 2.707 1.00 90.75 93 LEU A N 1
ATOM 712 C CA . LEU A 1 93 ? -4.501 5.783 1.544 1.00 90.75 93 LEU A CA 1
ATOM 713 C C . LEU A 1 93 ? -3.117 6.363 1.853 1.00 90.75 93 LEU A C 1
ATOM 715 O O . LEU A 1 93 ? -2.206 6.246 1.036 1.00 90.75 93 LEU A O 1
ATOM 719 N N . ALA A 1 94 ? -2.932 6.958 3.035 1.00 91.50 94 ALA A N 1
ATOM 720 C CA . ALA A 1 94 ? -1.631 7.463 3.463 1.00 91.50 94 ALA A CA 1
ATOM 721 C C . ALA A 1 94 ? -0.588 6.340 3.590 1.00 91.50 94 ALA A C 1
ATOM 723 O O . ALA A 1 94 ? 0.546 6.513 3.150 1.00 91.50 94 ALA A O 1
ATOM 724 N N . ALA A 1 95 ? -0.975 5.181 4.132 1.00 92.62 95 ALA A N 1
ATOM 725 C CA . ALA A 1 95 ? -0.100 4.017 4.243 1.00 92.62 95 ALA A CA 1
ATOM 726 C C . ALA A 1 95 ? 0.325 3.476 2.870 1.00 92.62 95 ALA A C 1
ATOM 728 O O . ALA A 1 95 ? 1.502 3.195 2.650 1.00 92.62 95 ALA A O 1
ATOM 729 N N . ILE A 1 96 ? -0.619 3.366 1.930 1.00 91.62 96 ILE A N 1
ATOM 730 C CA . ILE A 1 96 ? -0.327 2.899 0.570 1.00 91.62 96 ILE A CA 1
ATOM 731 C C . ILE A 1 96 ? 0.616 3.877 -0.147 1.00 91.62 96 ILE A C 1
ATOM 733 O O . ILE A 1 96 ? 1.614 3.447 -0.725 1.00 91.62 96 ILE A O 1
ATOM 737 N N . ARG A 1 97 ? 0.360 5.189 -0.053 1.00 90.69 97 ARG A N 1
ATOM 738 C CA . ARG A 1 97 ? 1.243 6.225 -0.617 1.00 90.69 97 ARG A CA 1
ATOM 739 C C . ARG A 1 97 ? 2.653 6.164 -0.035 1.00 90.69 97 ARG A C 1
ATOM 741 O O . ARG A 1 97 ? 3.609 6.143 -0.800 1.00 90.69 97 ARG A O 1
ATOM 748 N N . GLY A 1 98 ? 2.775 6.041 1.289 1.00 89.81 98 GLY A N 1
ATOM 749 C CA . GLY A 1 98 ? 4.070 5.876 1.954 1.00 89.81 98 GLY A CA 1
ATOM 750 C C . GLY A 1 98 ? 4.837 4.638 1.474 1.00 89.81 98 GLY A C 1
ATOM 751 O O . GLY A 1 98 ? 6.059 4.683 1.340 1.00 89.81 98 GLY A O 1
ATOM 752 N N . GLY A 1 99 ? 4.123 3.558 1.135 1.00 90.44 99 GLY A N 1
ATOM 753 C CA . GLY A 1 99 ? 4.701 2.373 0.504 1.00 90.44 99 GLY A CA 1
ATOM 754 C C . GLY A 1 99 ? 5.305 2.660 -0.873 1.00 90.44 99 GLY A C 1
ATOM 755 O O . GLY A 1 99 ? 6.412 2.203 -1.149 1.00 90.44 99 GLY A O 1
ATOM 756 N N . PHE A 1 100 ? 4.627 3.447 -1.715 1.00 89.06 100 PHE A N 1
ATOM 757 C CA . PHE A 1 100 ? 5.167 3.866 -3.015 1.00 89.06 100 PHE A CA 1
ATOM 758 C C . PHE A 1 100 ? 6.336 4.842 -2.882 1.00 89.06 100 PHE A C 1
ATOM 760 O O . PHE A 1 100 ? 7.329 4.680 -3.586 1.00 89.06 100 PHE A O 1
ATOM 767 N N . ASP A 1 101 ? 6.271 5.796 -1.954 1.00 87.50 101 ASP A N 1
ATOM 768 C CA . ASP A 1 101 ? 7.381 6.722 -1.698 1.00 87.50 101 ASP A CA 1
ATOM 769 C C . ASP A 1 101 ? 8.650 5.968 -1.266 1.00 87.50 101 ASP A C 1
ATOM 771 O O . ASP A 1 101 ? 9.761 6.298 -1.689 1.00 87.50 101 ASP A O 1
ATOM 775 N N . ALA A 1 102 ? 8.498 4.889 -0.492 1.00 86.50 102 ALA A N 1
ATOM 776 C CA . ALA A 1 102 ? 9.612 4.039 -0.082 1.00 86.50 102 ALA A CA 1
ATOM 777 C C . ALA A 1 102 ? 10.283 3.294 -1.256 1.00 86.50 102 ALA A C 1
ATOM 779 O O . ALA A 1 102 ? 11.469 2.965 -1.162 1.00 86.50 102 ALA A O 1
ATOM 780 N N . LEU A 1 103 ? 9.579 3.062 -2.374 1.00 87.19 103 LEU A N 1
ATOM 781 C CA . LEU A 1 103 ? 10.136 2.368 -3.546 1.00 87.19 103 LEU A CA 1
ATOM 782 C C . LEU A 1 103 ? 11.281 3.131 -4.206 1.00 87.19 103 LEU A C 1
ATOM 784 O O . LEU A 1 103 ? 12.157 2.495 -4.793 1.00 87.19 103 LEU A O 1
ATOM 788 N N . ALA A 1 104 ? 11.315 4.462 -4.076 1.00 79.50 104 ALA A N 1
ATOM 789 C CA . ALA A 1 104 ? 12.434 5.271 -4.556 1.00 79.50 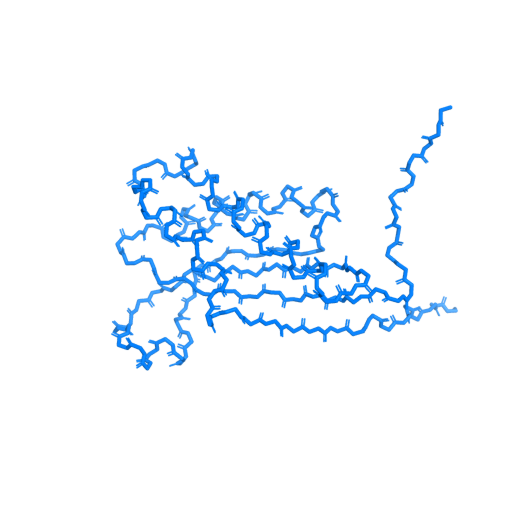104 ALA A CA 1
ATOM 790 C C . ALA A 1 104 ? 13.776 4.812 -3.958 1.00 79.50 104 ALA A C 1
ATOM 792 O O . ALA A 1 104 ? 14.815 4.918 -4.607 1.00 79.50 104 ALA A O 1
ATOM 793 N N . VAL A 1 105 ? 13.744 4.277 -2.732 1.00 81.00 105 VAL A N 1
ATOM 794 C CA . VAL A 1 105 ? 14.925 3.833 -1.984 1.00 81.00 105 VAL A CA 1
ATOM 795 C C . VAL A 1 105 ? 15.131 2.321 -2.095 1.00 81.00 105 VAL A C 1
ATOM 797 O O . VAL A 1 105 ? 16.256 1.863 -2.273 1.00 81.00 105 VAL A O 1
ATOM 800 N N . THR A 1 106 ? 14.063 1.527 -1.996 1.00 82.19 106 THR A N 1
ATOM 801 C CA . THR A 1 106 ? 14.145 0.057 -1.877 1.00 82.19 106 THR A CA 1
ATOM 802 C C . THR A 1 106 ? 14.167 -0.674 -3.225 1.00 82.19 106 THR A C 1
ATOM 804 O O . THR A 1 106 ? 14.702 -1.783 -3.341 1.00 82.19 106 THR A O 1
ATOM 807 N N . ALA A 1 107 ? 13.653 -0.043 -4.282 1.00 80.44 107 ALA A N 1
ATOM 808 C CA . ALA A 1 107 ? 13.624 -0.582 -5.637 1.00 80.44 107 ALA A CA 1
ATOM 809 C C . ALA A 1 107 ? 14.221 0.413 -6.657 1.00 80.44 107 ALA A C 1
ATOM 811 O O . ALA A 1 107 ? 13.544 0.799 -7.617 1.00 80.44 107 ALA A O 1
ATOM 812 N N . PRO A 1 108 ? 15.496 0.827 -6.490 1.00 76.25 108 PRO A N 1
ATOM 813 C CA . PRO A 1 108 ? 16.117 1.797 -7.382 1.00 76.25 108 PRO A CA 1
ATOM 814 C C . PRO A 1 108 ? 16.142 1.280 -8.824 1.00 76.25 108 PRO A C 1
ATOM 816 O O . PRO A 1 108 ? 16.380 0.097 -9.080 1.00 76.25 108 PRO A O 1
ATOM 819 N N . GLY A 1 109 ? 15.868 2.178 -9.770 1.00 82.31 109 GLY A N 1
ATOM 820 C CA . GLY A 1 109 ? 15.831 1.873 -11.202 1.00 82.31 109 GLY A CA 1
ATOM 821 C C . GLY A 1 109 ? 14.544 1.202 -11.690 1.00 82.31 109 GLY A C 1
ATOM 822 O O . GLY A 1 109 ? 14.357 1.090 -12.897 1.00 82.31 109 GLY A O 1
ATOM 823 N N . GLN A 1 110 ? 13.632 0.799 -10.796 1.00 84.94 110 GLN A N 1
ATOM 824 C CA . GLN A 1 110 ? 12.312 0.308 -11.208 1.00 84.94 110 GLN A CA 1
ATOM 825 C C . GLN A 1 110 ? 11.391 1.450 -11.628 1.00 84.94 110 GLN A C 1
ATOM 827 O O . GLN A 1 110 ? 10.584 1.266 -12.530 1.00 84.94 110 GLN A O 1
ATOM 832 N N . PHE A 1 111 ? 11.515 2.630 -11.024 1.00 86.25 111 PHE A N 1
ATOM 833 C CA . PHE A 1 111 ? 10.660 3.770 -11.337 1.00 86.25 111 PHE A CA 1
ATOM 834 C C . PHE A 1 111 ? 11.457 5.046 -11.547 1.00 86.25 111 PHE A C 1
ATOM 836 O O . PHE A 1 111 ? 12.447 5.308 -10.864 1.00 86.25 111 PHE A O 1
ATOM 843 N N . THR A 1 112 ? 10.969 5.870 -12.464 1.00 87.31 112 THR A N 1
ATOM 844 C CA . THR A 1 112 ? 11.315 7.285 -12.520 1.00 87.31 112 THR A CA 1
ATOM 845 C C . THR A 1 112 ? 10.550 8.054 -11.432 1.00 87.31 112 THR A C 1
ATOM 847 O O . THR A 1 112 ? 9.463 7.633 -11.022 1.00 87.31 112 THR A O 1
ATOM 850 N N . PRO A 1 113 ? 11.048 9.221 -10.989 1.00 84.12 113 PRO A N 1
ATOM 851 C CA . PRO A 1 113 ? 10.319 10.067 -10.042 1.00 84.12 113 PRO A CA 1
ATOM 852 C C . PRO A 1 113 ? 8.908 10.448 -10.523 1.00 84.12 113 PRO A C 1
ATOM 854 O O . PRO A 1 113 ? 7.978 10.507 -9.723 1.00 84.12 113 PRO A O 1
ATOM 857 N N . ALA A 1 114 ? 8.731 10.655 -11.833 1.00 86.06 114 ALA A N 1
ATOM 858 C CA . ALA A 1 114 ? 7.432 10.973 -12.424 1.00 86.06 114 ALA A CA 1
ATOM 859 C C . ALA A 1 114 ? 6.444 9.797 -12.338 1.00 86.06 114 ALA A C 1
ATOM 861 O O . ALA A 1 114 ? 5.271 10.006 -12.032 1.00 86.06 114 ALA A O 1
ATOM 862 N N . GLU A 1 115 ? 6.909 8.561 -12.552 1.00 86.06 115 GLU A N 1
ATOM 863 C CA . GLU A 1 115 ? 6.075 7.361 -12.392 1.00 86.06 115 GLU A CA 1
ATOM 864 C C . GLU A 1 115 ? 5.642 7.167 -10.931 1.00 86.06 115 GLU A C 1
ATOM 866 O O . GLU A 1 115 ? 4.481 6.849 -10.684 1.00 86.06 115 GLU A O 1
ATOM 871 N N . LEU A 1 116 ? 6.531 7.407 -9.959 1.00 85.12 116 LEU A N 1
ATOM 872 C CA . LEU A 1 116 ? 6.176 7.334 -8.535 1.00 85.12 116 LEU A CA 1
ATOM 873 C C . LEU A 1 116 ? 5.156 8.408 -8.148 1.00 85.12 116 LEU A C 1
ATOM 875 O O . LEU A 1 116 ? 4.146 8.093 -7.520 1.00 85.12 116 LEU A O 1
ATOM 879 N N . ALA A 1 117 ? 5.363 9.655 -8.582 1.00 83.50 117 ALA A N 1
ATOM 880 C CA . ALA A 1 117 ? 4.401 10.732 -8.357 1.00 83.50 117 ALA A CA 1
ATOM 881 C C . ALA A 1 117 ? 3.030 10.393 -8.966 1.00 83.50 117 ALA A C 1
ATOM 883 O O . ALA A 1 117 ? 1.991 10.605 -8.336 1.00 83.50 117 ALA A O 1
ATOM 884 N N . HIS A 1 118 ? 3.015 9.792 -10.160 1.00 84.25 118 HIS A N 1
ATOM 885 C CA . HIS A 1 118 ? 1.783 9.310 -10.766 1.00 84.25 118 HIS A CA 1
ATOM 886 C C . HIS A 1 118 ? 1.112 8.225 -9.908 1.00 84.25 118 HIS A C 1
ATOM 888 O O . HIS A 1 118 ? -0.073 8.354 -9.607 1.00 84.25 118 HIS A O 1
ATOM 894 N N . LEU A 1 119 ? 1.852 7.226 -9.415 1.00 81.94 119 LEU A N 1
ATOM 895 C CA . LEU A 1 119 ? 1.310 6.167 -8.548 1.00 81.94 119 LEU A CA 1
ATOM 896 C C . LEU A 1 119 ? 0.691 6.712 -7.251 1.00 81.94 119 LEU A C 1
ATOM 898 O O . LEU A 1 119 ? -0.397 6.291 -6.846 1.00 81.94 119 LEU A O 1
ATOM 902 N N . VAL A 1 120 ? 1.321 7.715 -6.642 1.00 78.69 120 VAL A N 1
ATOM 903 C CA . VAL A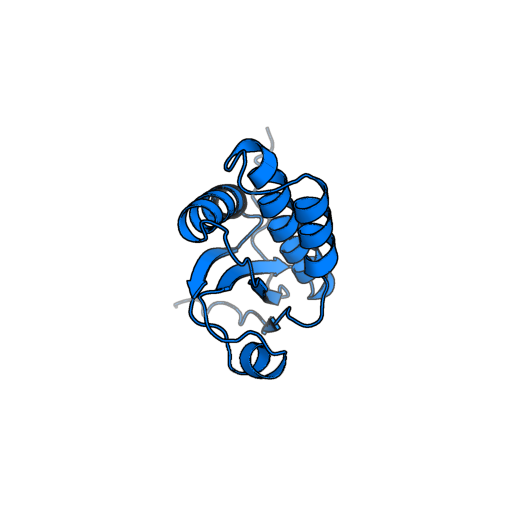 1 120 ? 0.801 8.400 -5.448 1.00 78.69 120 VAL A CA 1
ATOM 904 C C . VAL A 1 120 ? -0.516 9.133 -5.741 1.00 78.69 120 VAL A C 1
ATOM 906 O O . VAL A 1 120 ? -1.427 9.126 -4.904 1.00 78.69 120 VAL A O 1
ATOM 909 N N . THR A 1 121 ? -0.656 9.726 -6.933 1.00 76.69 121 THR A N 1
ATOM 910 C CA . THR A 1 121 ? -1.887 10.430 -7.340 1.00 76.69 121 THR A CA 1
ATOM 911 C C . THR A 1 121 ? -3.036 9.481 -7.684 1.00 76.69 121 THR A C 1
ATOM 913 O O . THR A 1 121 ? -4.155 9.703 -7.222 1.00 76.69 121 THR A O 1
ATOM 916 N N . VAL A 1 122 ? -2.778 8.377 -8.397 1.00 71.88 122 VAL A N 1
ATOM 917 C CA . VAL A 1 122 ? -3.820 7.386 -8.750 1.00 71.88 122 VAL A CA 1
ATOM 918 C C . VAL A 1 122 ? -4.255 6.516 -7.571 1.00 71.88 122 VAL A C 1
ATOM 920 O O . VAL A 1 122 ? -5.282 5.848 -7.651 1.00 71.88 122 VAL A O 1
ATOM 923 N N . THR A 1 123 ? -3.548 6.566 -6.439 1.00 65.56 123 THR A N 1
ATOM 924 C CA . THR A 1 123 ? -3.948 5.884 -5.192 1.00 65.56 123 THR A CA 1
ATOM 925 C C . THR A 1 123 ? -5.299 6.396 -4.636 1.00 65.56 123 THR A C 1
ATOM 927 O O . THR A 1 123 ? -5.859 5.818 -3.721 1.00 65.56 123 THR A O 1
ATOM 930 N N . VAL A 1 124 ? -5.888 7.451 -5.214 1.00 59.78 124 VAL A N 1
ATOM 931 C CA . VAL A 1 124 ? -7.246 7.957 -4.889 1.00 59.78 124 VAL A CA 1
ATOM 932 C C . VAL A 1 124 ? -8.282 7.619 -5.976 1.00 59.78 124 VAL A C 1
ATOM 934 O O . VAL A 1 124 ? -9.414 8.086 -5.917 1.00 59.78 124 VAL A O 1
ATOM 937 N N . GLY A 1 125 ? -7.884 6.880 -7.012 1.00 57.84 125 GLY A N 1
ATOM 938 C CA . GLY A 1 125 ? -8.688 6.657 -8.212 1.00 57.84 125 GLY A CA 1
ATOM 939 C C . GLY A 1 125 ? -9.765 5.579 -8.076 1.00 57.84 125 GLY A C 1
ATOM 940 O O . GLY A 1 125 ? -9.923 4.932 -7.043 1.00 57.84 125 GLY A O 1
ATOM 941 N N . ASP A 1 126 ? -10.473 5.348 -9.182 1.00 54.69 126 ASP A N 1
ATOM 942 C CA . ASP A 1 126 ? -11.647 4.472 -9.272 1.00 54.69 126 ASP A CA 1
ATOM 943 C C . ASP A 1 126 ? -11.395 2.993 -8.932 1.00 54.69 126 ASP A C 1
ATOM 945 O O . ASP A 1 126 ? -12.359 2.240 -8.812 1.00 54.69 126 ASP A O 1
ATOM 949 N N . ASP A 1 127 ? -10.142 2.542 -8.826 1.00 61.22 127 ASP A N 1
ATOM 950 C CA . ASP A 1 127 ? -9.743 1.148 -8.544 1.00 61.22 127 ASP A CA 1
ATOM 951 C C . ASP A 1 127 ? -9.607 0.825 -7.045 1.00 61.22 127 ASP A C 1
ATOM 953 O O . ASP A 1 127 ? -9.114 -0.244 -6.676 1.00 61.22 127 ASP A O 1
ATOM 957 N N . VAL A 1 128 ? -10.039 1.739 -6.174 1.00 69.38 128 VAL A N 1
ATOM 958 C CA . VAL A 1 128 ? -10.054 1.530 -4.726 1.00 69.38 128 VAL A CA 1
ATOM 959 C C . VAL A 1 128 ? -11.357 0.844 -4.307 1.00 69.38 128 VAL A C 1
ATOM 961 O O . VAL A 1 128 ? -12.425 1.454 -4.282 1.00 69.38 128 VAL A O 1
ATOM 964 N N . ASP A 1 129 ? -11.260 -0.420 -3.899 1.00 78.62 129 ASP A N 1
ATOM 965 C CA . ASP A 1 129 ? -12.346 -1.124 -3.219 1.00 78.62 129 ASP A CA 1
ATOM 966 C C . ASP A 1 129 ? -12.301 -0.805 -1.721 1.00 78.62 129 ASP A C 1
ATOM 968 O O . ASP A 1 129 ? -11.345 -1.173 -1.030 1.00 78.62 129 ASP A O 1
ATOM 972 N N . VAL A 1 130 ? -13.359 -0.172 -1.205 1.00 78.19 130 VAL A N 1
ATOM 973 C CA . VAL A 1 130 ? -13.530 0.082 0.232 1.00 78.19 130 VAL A CA 1
ATOM 974 C C . VAL A 1 130 ? -14.675 -0.762 0.769 1.00 78.19 130 VAL A C 1
ATOM 976 O O . VAL A 1 130 ? -15.824 -0.599 0.365 1.00 78.19 130 VAL A O 1
ATOM 979 N N . THR A 1 131 ? -14.377 -1.643 1.720 1.00 81.88 131 THR A N 1
ATOM 980 C CA . THR A 1 131 ? -15.400 -2.375 2.479 1.00 81.88 131 THR A CA 1
ATOM 981 C C . THR A 1 131 ? -15.320 -1.979 3.944 1.00 81.88 131 THR A C 1
ATOM 983 O O . THR A 1 131 ? -14.232 -1.905 4.517 1.00 81.88 131 THR A O 1
ATOM 986 N N . THR A 1 132 ? -16.470 -1.710 4.560 1.00 77.81 132 THR A N 1
ATOM 987 C CA . THR A 1 132 ? -16.554 -1.367 5.979 1.00 77.81 132 THR A CA 1
ATOM 988 C C . THR A 1 132 ? -17.320 -2.428 6.744 1.00 77.81 132 THR A C 1
ATOM 990 O O . THR A 1 132 ? -18.383 -2.886 6.325 1.00 77.81 132 THR A O 1
ATOM 993 N N . HIS A 1 133 ? -16.781 -2.818 7.895 1.00 77.00 133 HIS A N 1
ATOM 994 C CA . HIS A 1 133 ? -17.449 -3.736 8.804 1.00 77.00 133 HIS A CA 1
ATOM 995 C C . HIS A 1 133 ? -17.632 -3.059 10.163 1.00 77.00 133 HIS A C 1
ATOM 997 O O . HIS A 1 133 ? -16.641 -2.616 10.759 1.00 77.00 133 HIS A O 1
ATOM 1003 N N . PRO A 1 134 ? -18.868 -2.977 10.692 1.00 68.56 134 PRO A N 1
ATOM 1004 C CA . PRO A 1 134 ? -19.054 -2.627 12.089 1.00 68.56 134 PRO A CA 1
ATOM 1005 C C . PRO A 1 134 ? -18.407 -3.723 12.935 1.00 68.56 134 PRO A C 1
ATOM 1007 O O . PRO A 1 134 ? -18.672 -4.913 12.734 1.00 68.56 134 PRO A O 1
ATOM 1010 N N . ARG A 1 135 ? -17.537 -3.352 13.878 1.00 61.00 135 ARG A N 1
ATOM 1011 C CA . ARG A 1 135 ? -16.961 -4.347 14.779 1.00 61.00 135 ARG A CA 1
ATOM 1012 C C . ARG A 1 135 ? -18.055 -4.787 15.750 1.00 61.00 135 ARG A C 1
ATOM 1014 O O . ARG A 1 135 ? -18.468 -4.019 16.614 1.00 61.00 135 ARG A O 1
ATOM 1021 N N . LEU A 1 136 ? -18.550 -6.018 15.601 1.00 50.84 136 LEU A N 1
ATOM 1022 C CA . LEU A 1 136 ? -19.421 -6.615 16.614 1.00 50.84 136 LEU A CA 1
ATOM 1023 C C . LEU A 1 136 ? -18.655 -6.637 17.947 1.00 50.84 136 LEU A C 1
ATOM 1025 O O . LEU A 1 136 ? -17.464 -6.975 17.941 1.00 50.84 136 LEU A O 1
ATOM 1029 N N . PRO A 1 137 ? -19.290 -6.289 19.083 1.00 46.22 137 PRO A N 1
ATOM 1030 C CA . PRO A 1 137 ? -18.644 -6.409 20.379 1.00 46.22 137 PRO A CA 1
ATOM 1031 C C . PRO A 1 137 ? -18.171 -7.852 20.521 1.00 46.22 137 PRO A C 1
ATOM 1033 O O . PRO A 1 137 ? -18.959 -8.788 20.360 1.00 46.22 137 PRO A O 1
ATOM 1036 N N . GLY A 1 138 ? -16.864 -8.028 20.740 1.00 45.62 138 GLY A N 1
ATOM 1037 C CA . GLY A 1 138 ? -16.275 -9.348 20.905 1.00 45.62 138 GLY A CA 1
ATOM 1038 C C . GLY A 1 138 ? -17.098 -10.105 21.935 1.00 45.62 138 GLY A C 1
ATOM 1039 O O . GLY A 1 138 ? -17.271 -9.613 23.050 1.00 45.62 138 GLY A O 1
ATOM 1040 N N . ARG A 1 139 ? -17.663 -11.257 21.544 1.00 41.75 139 ARG A N 1
ATOM 1041 C CA . ARG A 1 139 ? -18.339 -12.153 22.483 1.00 41.75 139 ARG A CA 1
ATOM 1042 C C . ARG A 1 139 ? -17.367 -12.383 23.632 1.00 41.75 139 ARG A C 1
ATOM 1044 O O . ARG A 1 139 ? -16.360 -13.067 23.454 1.00 41.75 139 ARG A O 1
ATOM 1051 N N . ALA A 1 140 ? -17.662 -11.790 24.786 1.00 40.97 140 ALA A N 1
ATOM 1052 C CA . ALA A 1 140 ? -17.050 -12.190 26.033 1.00 40.97 140 ALA A CA 1
ATOM 1053 C C . ALA A 1 140 ? -17.345 -13.685 26.157 1.00 40.97 140 ALA A C 1
ATOM 1055 O O . ALA A 1 140 ? -18.505 -14.080 26.290 1.00 40.97 140 ALA A O 1
ATOM 1056 N N . ARG A 1 141 ? -16.314 -14.519 25.993 1.00 44.06 141 ARG A N 1
ATOM 1057 C CA . ARG A 1 141 ? -16.403 -15.915 26.403 1.00 44.06 141 ARG A CA 1
ATOM 1058 C C . ARG A 1 141 ? -16.673 -15.868 27.906 1.00 44.06 141 ARG A C 1
ATOM 1060 O O . ARG A 1 141 ? -15.831 -15.372 28.651 1.00 44.06 141 ARG A O 1
ATOM 1067 N N . ARG A 1 142 ? -17.898 -16.232 28.284 1.00 42.94 142 ARG A N 1
ATOM 1068 C CA . ARG A 1 142 ? -18.237 -16.605 29.656 1.00 42.94 142 ARG A CA 1
ATOM 1069 C C . ARG A 1 142 ? -17.594 -17.945 29.967 1.00 42.94 142 ARG A C 1
ATOM 1071 O O . ARG A 1 142 ? -17.467 -18.744 29.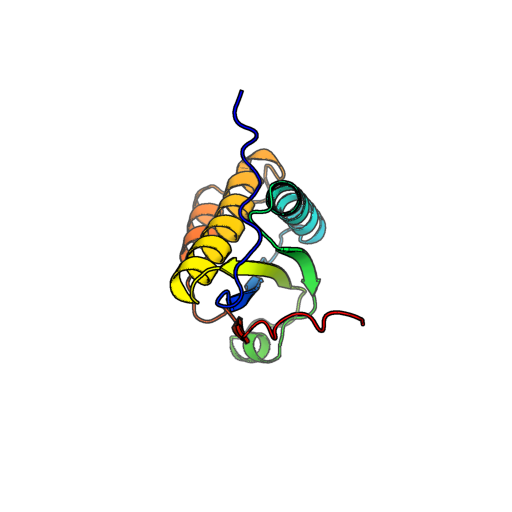010 1.00 42.94 142 ARG A O 1
#

Secondary structure (DSSP, 8-state):
-------PPPTTPEEEEEEEEE--TTS-HHHHHHHHHHHHHHHHHTTS-SEEEEEEEPPPHHHHHTT--S--EEEEEEEEEESSHHHHHHHHHHHHHHHHHHHHHHSTTT--HHHHHHHHHHTTSTTEEEEEEE-PPP----

Radius of gyration: 16.83 Å; chains: 1; bounding box: 36×28×57 Å

Foldseek 3Di:
DDDPDDPDQDLQWKKKKKKFKADQPPFDQALLQVLLQVLVVVCCVVLQFVDWGWHWAWDDPVVVVVVPPTDIIIMIMTIGTGNDNVVRVVSRLVSNLVSLVSCVPRVPPRDDPVVSVVVNVCSPPPRMDIDMDNDHDPPPPD

Sequence (142 aa):
MSVVRDPKPGPRDVLVVTRQDYALPGKDLQRIATAIHEHLTVLVTRGILTHAAAHPRPPRERHRRTGFRGGTVLTVQVEVTARNTTIGLATALAAIRGGFDALAVTAPGQFTPAELAHLVTVTVGDDVDVTTHPRLPGRARR

pLDDT: mean 78.73, std 16.42, range [35.34, 94.56]